Protein AF-A0A7K4F6C9-F1 (afdb_monomer_lite)

Secondary structure (DSSP, 8-state):
--HHHHHHHHHHHHHHHHHHHTS-GGGT---EEEEEEPTTTTSTTGGGSSS-SEESSS----TT-EEEEE--SSS-----

pLDDT: mean 85.97, std 12.57, range [56.16, 97.81]

Sequence (80 aa):
MKTKAISSFFVLFAIAAGIVAMTPAAFADHSEVTIEAAIGSGAPGCEETAEGCYIPSTATVDVGGVVIFSNPDTAAHTYT

Foldseek 3Di:
DPVVVVVVVVVVVVVVVVVVVPDDCVVVPAAEDEKEQDAPLVDPDQCVDPCRRIVNPDDDHDVRHYYHYYYPYPDDDDDD

Radius of gyration: 25.37 Å; chains: 1; bounding box: 45×35×67 Å

Structure (mmCIF, N/CA/C/O backbone):
data_AF-A0A7K4F6C9-F1
#
_entry.id   AF-A0A7K4F6C9-F1
#
loop_
_atom_site.group_PDB
_atom_site.id
_atom_site.type_symbol
_atom_site.label_atom_id
_atom_site.label_alt_id
_atom_site.label_comp_id
_atom_site.label_asym_id
_atom_site.label_entity_id
_atom_site.label_seq_id
_atom_site.pdbx_PDB_ins_code
_atom_site.Cartn_x
_atom_site.Cartn_y
_atom_site.Cartn_z
_atom_site.occupancy
_atom_site.B_iso_or_equiv
_atom_site.auth_seq_id
_atom_site.auth_comp_id
_atom_site.auth_asym_id
_atom_site.auth_atom_id
_atom_site.pdbx_PDB_model_num
ATOM 1 N N . MET A 1 1 ? -30.466 23.675 49.858 1.00 56.16 1 MET A N 1
ATOM 2 C CA . MET A 1 1 ? -30.647 22.718 48.741 1.00 56.16 1 MET A CA 1
ATOM 3 C C . MET A 1 1 ? -30.603 21.307 49.302 1.00 56.16 1 MET A C 1
ATOM 5 O O . MET A 1 1 ? -29.708 21.006 50.077 1.00 56.16 1 MET A O 1
ATOM 9 N N . LYS A 1 2 ? -31.620 20.487 49.020 1.00 60.75 2 LYS A N 1
ATOM 10 C CA . LYS A 1 2 ? -31.821 19.179 49.664 1.00 60.75 2 LYS A CA 1
ATOM 11 C C . LYS A 1 2 ? -30.647 18.250 49.316 1.00 60.75 2 LYS A C 1
ATOM 13 O O . LYS A 1 2 ? -30.424 17.991 48.141 1.00 60.75 2 LYS A O 1
ATOM 18 N N . THR A 1 3 ? -29.930 17.728 50.311 1.00 68.25 3 THR A N 1
ATOM 19 C CA . THR A 1 3 ? -28.751 16.832 50.197 1.00 68.25 3 THR A CA 1
ATOM 20 C C . THR A 1 3 ? -28.969 15.646 49.248 1.00 68.25 3 THR A C 1
ATOM 22 O O . THR A 1 3 ? -28.040 15.172 48.602 1.00 68.25 3 THR A O 1
ATOM 25 N N . LYS A 1 4 ? -30.229 15.221 49.102 1.00 69.75 4 LYS A N 1
ATOM 26 C CA . LYS A 1 4 ? -30.699 14.219 48.135 1.00 69.75 4 LYS A CA 1
ATOM 27 C C . LYS A 1 4 ? -30.386 14.591 46.676 1.00 69.75 4 LYS A C 1
ATOM 29 O O . LYS A 1 4 ? -29.975 13.728 45.914 1.00 69.75 4 LYS A O 1
ATOM 34 N N . ALA A 1 5 ? -30.534 15.863 46.299 1.00 73.19 5 ALA A N 1
ATOM 35 C CA . ALA A 1 5 ? -30.268 16.333 44.938 1.00 73.19 5 ALA A CA 1
ATOM 36 C C . ALA A 1 5 ? -28.765 16.351 44.618 1.00 73.19 5 ALA A C 1
ATOM 38 O O . ALA A 1 5 ? -28.367 15.978 43.522 1.00 73.19 5 ALA A O 1
ATOM 39 N N . ILE A 1 6 ? -27.931 16.718 45.597 1.00 75.44 6 ILE A N 1
ATOM 40 C CA . ILE A 1 6 ? -26.468 16.749 45.448 1.00 75.44 6 ILE A CA 1
ATOM 41 C C . ILE A 1 6 ? -25.928 15.318 45.321 1.00 75.44 6 ILE A C 1
ATOM 43 O O . ILE A 1 6 ? -25.178 15.024 44.397 1.00 75.44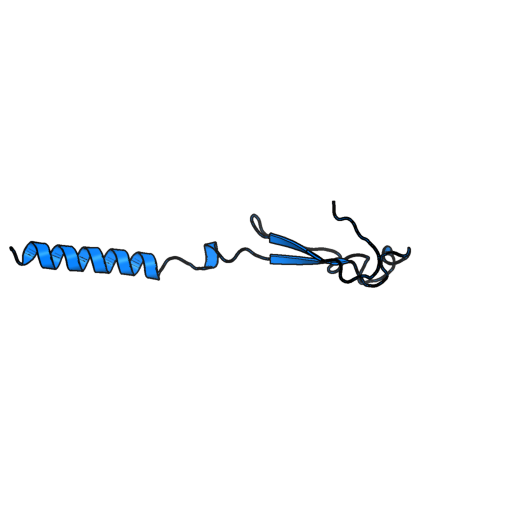 6 ILE A O 1
ATOM 47 N N . SER A 1 7 ? -26.378 14.403 46.186 1.00 76.94 7 SER A N 1
ATOM 48 C CA . SER A 1 7 ? -26.006 12.983 46.114 1.00 76.94 7 SER A CA 1
ATOM 49 C C . SER A 1 7 ? -26.438 12.335 44.791 1.00 76.94 7 SER A C 1
ATOM 51 O O . SER A 1 7 ? -25.648 11.615 44.187 1.00 76.94 7 SER A O 1
ATOM 53 N N . SER A 1 8 ? -27.639 12.650 44.294 1.00 81.56 8 SER A N 1
ATOM 54 C CA . SER A 1 8 ? -28.113 12.163 42.993 1.00 81.56 8 SER A CA 1
ATOM 55 C C . SER A 1 8 ? -27.250 12.656 41.828 1.00 81.56 8 SER A C 1
ATOM 57 O O . SER A 1 8 ? -27.015 11.901 40.887 1.00 81.56 8 SER A O 1
ATOM 59 N N . PHE A 1 9 ? -26.765 13.899 41.883 1.00 82.12 9 PHE A N 1
ATOM 60 C CA . PHE A 1 9 ? -25.897 14.460 40.847 1.00 82.12 9 PHE A CA 1
ATOM 61 C C . PHE A 1 9 ? -24.512 13.809 40.838 1.00 82.12 9 PHE A C 1
ATOM 63 O O . PHE A 1 9 ? -23.990 13.494 39.773 1.00 82.12 9 PHE A O 1
ATOM 70 N N . PHE A 1 10 ? -23.942 13.554 42.018 1.00 83.75 10 PHE A N 1
ATOM 71 C CA . PHE A 1 10 ? -22.663 12.853 42.143 1.00 83.75 10 PHE A CA 1
ATOM 72 C C . PHE A 1 10 ? -22.729 11.421 41.607 1.00 83.75 10 PHE A C 1
ATOM 74 O O . PHE A 1 10 ? -21.816 10.993 40.907 1.00 83.75 10 PHE A O 1
ATOM 81 N N . VAL A 1 11 ? -23.818 10.697 41.885 1.00 85.88 11 VAL A N 1
ATOM 82 C CA . VAL A 1 11 ? -24.023 9.343 41.347 1.00 85.88 11 VAL A CA 1
ATOM 83 C C . VAL A 1 11 ? -24.144 9.377 39.824 1.00 85.88 11 VAL A C 1
ATOM 85 O O . VAL A 1 11 ? -23.494 8.590 39.143 1.00 85.88 11 VAL A O 1
ATOM 88 N N . LEU A 1 12 ? -24.917 10.318 39.276 1.00 85.62 12 LEU A N 1
ATOM 89 C CA . LEU A 1 12 ? -25.075 10.452 37.828 1.00 85.62 12 LEU A CA 1
ATOM 90 C C . LEU A 1 12 ? -23.747 10.797 37.136 1.00 85.62 12 LEU A C 1
ATOM 92 O O . LEU A 1 12 ? -23.418 10.216 36.104 1.00 85.62 12 LEU A O 1
ATOM 96 N N . PHE A 1 13 ? -22.962 11.697 37.730 1.00 84.81 13 PHE A N 1
ATOM 97 C CA . PHE A 1 13 ? -21.644 12.064 37.222 1.00 84.81 13 PHE A CA 1
ATOM 98 C C . PHE A 1 13 ? -20.660 10.888 37.266 1.00 84.8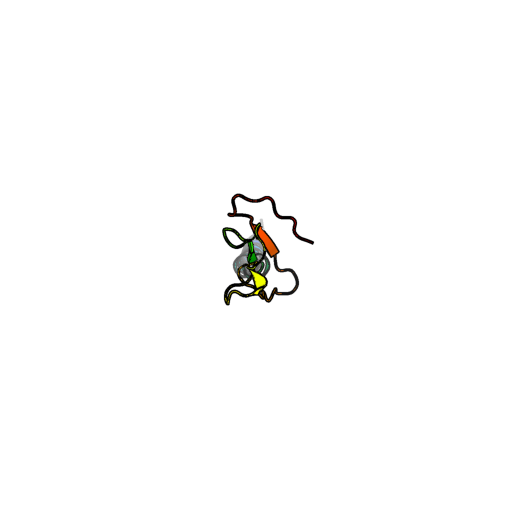1 13 PHE A C 1
ATOM 100 O O . PHE A 1 13 ? -19.948 10.658 36.293 1.00 84.81 13 PHE A O 1
ATOM 107 N N . ALA A 1 14 ? -20.655 10.103 38.347 1.00 83.69 14 ALA A N 1
ATOM 108 C CA . ALA A 1 14 ? -19.805 8.919 38.462 1.00 83.69 14 ALA A CA 1
ATOM 109 C C . ALA A 1 14 ? -20.138 7.855 37.400 1.00 83.69 14 ALA A C 1
ATOM 111 O O . ALA A 1 14 ? -19.230 7.257 36.826 1.00 83.69 14 ALA A O 1
ATOM 112 N N . ILE A 1 15 ? -21.425 7.656 37.091 1.00 84.31 15 ILE A N 1
ATOM 113 C CA . ILE A 1 15 ? -21.863 6.738 36.029 1.00 84.31 15 ILE A CA 1
ATOM 114 C C . ILE A 1 15 ? -21.428 7.261 34.654 1.00 84.31 15 ILE A C 1
ATOM 116 O O . ILE A 1 15 ? -20.850 6.511 33.871 1.00 84.31 15 ILE A O 1
ATOM 120 N N . ALA A 1 16 ? -21.649 8.548 34.369 1.00 80.31 16 ALA A N 1
ATOM 121 C CA . ALA A 1 16 ? -21.252 9.150 33.096 1.00 80.31 16 ALA A CA 1
ATOM 122 C C . ALA A 1 16 ? -19.728 9.095 32.879 1.00 80.31 16 ALA A C 1
ATOM 124 O O . ALA A 1 16 ? -19.272 8.703 31.807 1.00 80.31 16 ALA A O 1
ATOM 125 N N . ALA A 1 17 ? -18.941 9.417 33.908 1.00 77.12 17 ALA A N 1
ATOM 126 C CA . ALA A 1 17 ? -17.483 9.334 33.857 1.00 77.12 17 ALA A CA 1
ATOM 127 C C . ALA A 1 17 ? -16.990 7.887 33.679 1.00 77.12 17 ALA A C 1
ATOM 129 O O . ALA A 1 17 ? -16.060 7.652 32.910 1.00 77.12 17 ALA A O 1
ATOM 130 N N . GLY A 1 18 ? -17.635 6.915 34.334 1.00 77.56 18 GLY A N 1
ATOM 131 C CA . GLY A 1 18 ? -17.322 5.493 34.173 1.00 77.56 18 GLY A CA 1
ATOM 132 C C . GLY A 1 18 ? -17.569 4.980 32.752 1.00 77.56 18 GLY A C 1
ATOM 133 O O . GLY A 1 18 ? -16.748 4.235 32.227 1.00 77.56 18 GLY A O 1
ATOM 134 N N . ILE A 1 19 ? -18.650 5.420 32.099 1.00 73.00 19 ILE A N 1
ATOM 135 C CA . ILE A 1 19 ? -18.966 5.031 30.714 1.00 73.00 19 ILE A CA 1
ATOM 136 C C . ILE A 1 19 ? -17.946 5.619 29.730 1.00 73.00 19 ILE A C 1
ATOM 138 O O . ILE A 1 19 ? -17.460 4.902 28.860 1.00 73.00 19 ILE A O 1
ATOM 142 N N . VAL A 1 20 ? -17.581 6.898 29.883 1.00 66.94 20 VAL A N 1
ATOM 143 C CA . VAL A 1 20 ? -16.598 7.559 29.002 1.00 66.94 20 VAL A CA 1
ATOM 144 C C . VAL A 1 20 ? -15.197 6.963 29.172 1.00 66.94 20 VAL A C 1
ATOM 146 O O . VAL A 1 20 ? -14.475 6.814 28.195 1.00 66.94 20 VAL A O 1
ATOM 149 N N . ALA A 1 21 ? -14.812 6.561 30.385 1.00 64.94 21 ALA A N 1
ATOM 150 C CA . ALA A 1 21 ? -13.510 5.937 30.630 1.00 64.94 21 ALA A CA 1
ATOM 151 C C . ALA A 1 21 ? -13.383 4.510 30.060 1.00 64.94 21 ALA A C 1
ATOM 153 O O . ALA A 1 21 ? -12.274 3.991 29.958 1.00 64.94 21 ALA A O 1
ATOM 154 N N . MET A 1 22 ? -14.503 3.865 29.718 1.00 65.38 22 MET A N 1
ATOM 155 C CA . MET A 1 22 ? -14.550 2.480 29.240 1.00 65.38 22 MET A CA 1
ATOM 156 C C . MET A 1 22 ? -14.835 2.358 27.740 1.00 65.38 22 MET A C 1
ATOM 158 O O . MET A 1 22 ? -14.927 1.237 27.238 1.00 65.38 22 MET A O 1
ATOM 162 N N . THR A 1 23 ? -14.971 3.469 27.005 1.00 61.41 23 THR A N 1
ATOM 163 C CA . THR A 1 23 ? -15.100 3.404 25.544 1.00 61.41 23 THR A CA 1
ATOM 164 C C . THR A 1 23 ? -13.807 2.843 24.950 1.00 61.41 23 THR A C 1
ATOM 166 O O . THR A 1 23 ? -12.749 3.441 25.163 1.00 61.41 23 THR A O 1
ATOM 169 N N . PRO A 1 24 ? -13.848 1.718 24.214 1.00 59.75 24 PRO A N 1
ATOM 170 C CA . PRO A 1 24 ? -12.642 1.152 23.632 1.00 59.75 24 PRO A CA 1
ATOM 171 C C . PRO A 1 24 ? -12.035 2.131 22.623 1.00 59.75 24 PRO A C 1
ATOM 173 O O . PRO A 1 24 ? -12.689 2.493 21.646 1.00 59.75 24 PRO A O 1
ATOM 176 N N . ALA A 1 25 ? -10.765 2.500 22.812 1.00 62.38 25 ALA A N 1
ATOM 177 C CA . ALA A 1 25 ? -9.977 3.199 21.788 1.00 62.38 25 ALA A CA 1
ATOM 178 C C . ALA A 1 25 ? -9.877 2.390 20.475 1.00 62.38 25 ALA A C 1
ATOM 180 O O . ALA A 1 25 ? -9.603 2.948 19.421 1.00 62.38 25 ALA A O 1
ATOM 181 N N . ALA A 1 26 ? -10.192 1.092 20.532 1.00 56.91 26 ALA A N 1
ATOM 182 C CA . ALA A 1 26 ? -10.223 0.161 19.409 1.00 56.91 26 ALA A CA 1
ATOM 183 C C . ALA A 1 26 ? -11.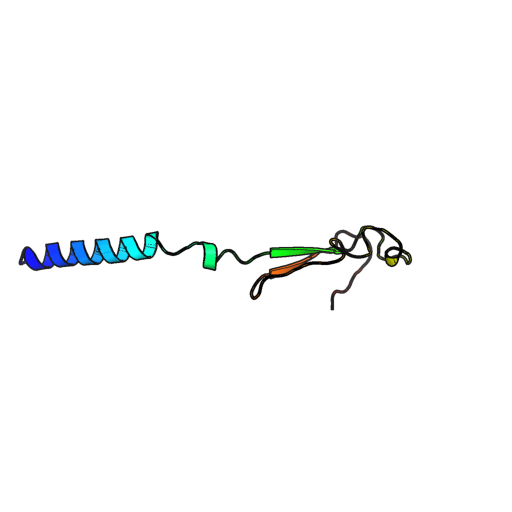201 0.532 18.275 1.00 56.91 26 ALA A C 1
ATOM 185 O O . ALA A 1 26 ? -11.084 -0.018 17.192 1.00 56.91 26 ALA A O 1
ATOM 186 N N . PHE A 1 27 ? -12.164 1.440 18.491 1.00 57.34 27 PHE A N 1
ATOM 187 C CA . PHE A 1 27 ? -13.028 1.939 17.406 1.00 57.34 27 PHE A CA 1
ATOM 188 C C . PHE A 1 27 ? -12.448 3.146 16.655 1.00 57.34 27 PHE A C 1
ATOM 190 O O . PHE A 1 27 ? -12.993 3.523 15.623 1.00 57.34 27 PHE A O 1
ATOM 197 N N . ALA A 1 28 ? -11.393 3.772 17.184 1.00 59.44 28 ALA A N 1
ATOM 198 C CA . ALA A 1 28 ? -10.658 4.840 16.505 1.00 59.44 28 ALA A CA 1
ATOM 199 C C . ALA A 1 28 ? -9.334 4.343 15.901 1.00 59.44 28 ALA A C 1
ATOM 201 O O . ALA A 1 28 ? -8.742 5.041 15.084 1.00 59.44 28 ALA A O 1
ATOM 202 N N . ASP A 1 29 ? -8.877 3.156 16.305 1.00 67.50 29 ASP A N 1
ATOM 203 C CA . ASP A 1 29 ? -7.694 2.495 15.764 1.00 67.50 29 ASP A CA 1
ATOM 204 C C . ASP A 1 29 ? -8.097 1.714 14.505 1.00 67.50 29 ASP A C 1
ATOM 206 O O . ASP A 1 29 ? -8.529 0.561 14.565 1.00 67.50 29 ASP A O 1
ATOM 210 N N . HIS A 1 30 ? -8.085 2.396 13.359 1.00 74.62 30 HIS A N 1
ATOM 211 C CA . HIS A 1 30 ? -8.330 1.754 12.073 1.00 74.62 30 HIS A CA 1
ATOM 212 C C . HIS A 1 30 ? -7.079 0.972 11.669 1.00 74.62 30 HIS A C 1
ATOM 214 O O . HIS A 1 30 ? -5.986 1.522 11.662 1.00 74.62 30 HIS A O 1
ATOM 220 N N . SER A 1 31 ? -7.247 -0.298 11.294 1.00 88.56 31 SER A N 1
ATOM 221 C CA . SER A 1 31 ? -6.169 -1.110 10.716 1.00 88.56 31 SER A CA 1
ATOM 222 C C . SER A 1 31 ? -5.577 -0.386 9.501 1.00 88.56 31 SER A C 1
ATOM 224 O O . SER A 1 31 ? -6.309 -0.077 8.558 1.00 88.56 31 SER A O 1
ATOM 226 N N . GLU A 1 32 ? -4.282 -0.070 9.543 1.00 93.50 32 GLU A N 1
ATOM 227 C CA . GLU A 1 32 ? -3.566 0.602 8.456 1.00 93.50 32 GLU A CA 1
ATOM 228 C C . GLU A 1 32 ? -2.670 -0.387 7.713 1.00 93.50 32 GLU A C 1
ATOM 230 O O . GLU A 1 32 ? -1.932 -1.166 8.322 1.00 93.50 32 GLU A O 1
ATOM 235 N N . VAL A 1 33 ? -2.698 -0.326 6.382 1.00 95.44 33 VAL A N 1
ATOM 236 C CA . VAL A 1 33 ? -1.788 -1.086 5.524 1.00 95.44 33 VAL A CA 1
ATOM 237 C C . VAL A 1 33 ? -1.114 -0.147 4.537 1.00 95.44 33 VAL A C 1
ATOM 239 O O . VAL A 1 33 ? -1.782 0.532 3.758 1.00 95.44 33 VAL A O 1
ATOM 242 N N . THR A 1 34 ? 0.217 -0.149 4.541 1.00 97.25 34 THR A N 1
ATOM 243 C CA . THR A 1 34 ? 1.024 0.594 3.571 1.00 97.25 34 THR A CA 1
ATOM 244 C C . THR A 1 34 ? 1.462 -0.325 2.439 1.00 97.25 34 THR A C 1
ATOM 246 O O . THR A 1 34 ? 2.007 -1.399 2.686 1.00 97.25 34 THR A O 1
ATOM 249 N N . ILE A 1 35 ? 1.231 0.114 1.203 1.00 97.38 35 ILE A N 1
ATOM 250 C CA . ILE A 1 35 ? 1.708 -0.519 -0.025 1.00 97.38 35 ILE A CA 1
ATOM 251 C C . ILE A 1 35 ? 2.714 0.432 -0.665 1.00 97.38 35 ILE A C 1
ATOM 253 O O . ILE A 1 35 ? 2.375 1.565 -1.020 1.00 97.38 35 ILE A O 1
ATOM 257 N N . GLU A 1 36 ? 3.950 -0.030 -0.810 1.00 97.81 36 GLU A N 1
ATOM 258 C CA . GLU A 1 36 ? 5.036 0.747 -1.399 1.00 97.81 36 GLU A CA 1
ATOM 259 C C . GLU A 1 36 ? 5.358 0.276 -2.815 1.00 97.81 36 GLU A C 1
ATOM 261 O O . GLU A 1 36 ? 5.417 -0.926 -3.059 1.00 97.81 36 GLU A O 1
ATOM 266 N N . ALA A 1 37 ? 5.621 1.193 -3.748 1.00 97.50 37 ALA A N 1
ATOM 267 C CA . ALA A 1 37 ? 6.294 0.822 -4.994 1.00 97.50 37 ALA A CA 1
ATOM 268 C C . ALA A 1 37 ? 7.727 0.357 -4.686 1.00 97.50 37 ALA A C 1
ATOM 270 O O . ALA A 1 37 ? 8.479 1.057 -4.001 1.00 97.50 37 ALA A O 1
ATOM 271 N N . ALA A 1 38 ? 8.119 -0.814 -5.190 1.00 96.56 38 ALA A N 1
ATOM 272 C CA . ALA A 1 38 ? 9.470 -1.326 -4.987 1.00 96.56 38 ALA A CA 1
ATOM 273 C C . ALA A 1 38 ? 10.501 -0.413 -5.676 1.00 96.56 38 ALA A C 1
ATOM 275 O O . ALA A 1 38 ? 10.245 0.151 -6.742 1.00 96.56 38 ALA A O 1
ATOM 276 N N . ILE A 1 39 ? 11.691 -0.270 -5.094 1.00 95.94 39 ILE A N 1
ATOM 277 C CA . ILE A 1 39 ? 12.750 0.562 -5.682 1.00 95.94 39 ILE A CA 1
ATOM 278 C C . ILE A 1 39 ? 13.146 0.017 -7.060 1.00 95.94 39 ILE A C 1
ATOM 280 O O . ILE A 1 39 ? 13.453 -1.166 -7.198 1.00 95.94 39 ILE A O 1
ATOM 284 N N . GLY A 1 40 ? 13.161 0.883 -8.076 1.00 94.88 40 GLY A N 1
ATOM 285 C CA . GLY A 1 40 ? 13.457 0.500 -9.456 1.00 94.88 40 GLY A CA 1
ATOM 286 C C . GLY A 1 40 ? 12.305 -0.184 -10.201 1.00 94.88 40 GLY A C 1
ATOM 287 O O . GLY A 1 40 ? 12.494 -0.557 -11.358 1.00 94.88 40 GLY A O 1
ATOM 288 N N . SER A 1 41 ? 11.116 -0.311 -9.598 1.00 95.50 41 SER A N 1
ATOM 289 C CA . SER A 1 41 ? 9.928 -0.908 -10.241 1.00 95.50 41 SER A CA 1
ATOM 290 C C . SER A 1 41 ? 9.371 -0.085 -11.406 1.00 95.50 41 SER A C 1
ATOM 292 O O . SER A 1 41 ? 8.498 -0.553 -12.131 1.00 95.50 41 SER A O 1
ATOM 294 N N . GLY A 1 42 ? 9.886 1.127 -11.638 1.00 93.94 42 GLY A N 1
ATOM 295 C CA . GLY A 1 42 ? 9.627 1.867 -12.875 1.00 93.94 42 GLY A CA 1
ATOM 296 C C . GLY A 1 42 ? 10.213 1.215 -14.139 1.00 93.94 42 GLY A C 1
ATOM 297 O O . GLY A 1 42 ? 9.844 1.606 -15.248 1.00 93.94 42 GLY A O 1
ATOM 298 N N . ALA A 1 43 ? 11.124 0.244 -14.001 1.00 93.75 43 ALA A N 1
ATOM 299 C CA . ALA A 1 43 ? 11.636 -0.567 -15.103 1.00 93.75 43 ALA A CA 1
ATOM 300 C C . ALA A 1 43 ? 10.951 -1.953 -15.149 1.00 93.75 43 ALA A C 1
ATOM 302 O O . ALA A 1 43 ? 10.598 -2.485 -14.097 1.00 93.75 43 ALA A O 1
ATOM 303 N N . PRO A 1 44 ? 10.794 -2.571 -16.339 1.00 93.56 44 PRO A N 1
ATOM 304 C CA . PRO A 1 44 ? 10.238 -3.923 -16.457 1.00 93.56 44 PRO A CA 1
ATOM 305 C C . PRO A 1 44 ? 11.047 -4.979 -15.688 1.00 93.56 44 PRO A C 1
ATOM 307 O O . PRO A 1 44 ? 12.275 -4.870 -15.608 1.00 93.56 44 PRO A O 1
ATOM 310 N N . GLY A 1 45 ? 10.382 -6.036 -15.210 1.00 94.06 45 GLY A N 1
ATOM 311 C CA . GLY A 1 45 ? 11.009 -7.205 -14.583 1.00 94.06 45 GLY A CA 1
ATOM 312 C C . GLY A 1 45 ? 10.808 -7.315 -13.070 1.00 94.06 45 GLY A C 1
ATOM 313 O O . GLY A 1 45 ? 11.225 -8.313 -12.484 1.00 94.06 45 GLY A O 1
ATOM 314 N N . CYS A 1 46 ? 10.167 -6.337 -12.423 1.00 93.94 46 CYS A N 1
ATOM 315 C CA . CYS A 1 46 ? 9.814 -6.437 -11.002 1.00 93.94 46 CYS A CA 1
ATOM 316 C C . CYS A 1 46 ? 8.755 -7.518 -10.730 1.00 93.94 46 CYS A C 1
ATOM 318 O O . CYS A 1 46 ? 8.669 -8.030 -9.622 1.00 93.94 46 CYS A O 1
ATOM 320 N N . GLU A 1 47 ? 7.974 -7.902 -11.737 1.00 93.31 47 GLU A N 1
ATOM 321 C CA . GLU A 1 47 ? 6.993 -8.986 -11.692 1.00 93.31 47 GLU A CA 1
ATOM 322 C C . GLU A 1 47 ? 7.626 -10.377 -11.541 1.00 93.31 47 GLU A C 1
ATOM 324 O O . GLU A 1 47 ? 6.970 -11.307 -11.075 1.00 93.31 47 GLU A O 1
ATOM 329 N N . GLU A 1 48 ? 8.907 -10.505 -11.892 1.00 93.81 48 GLU A N 1
ATOM 330 C CA . GLU A 1 48 ? 9.665 -11.756 -11.824 1.00 93.81 48 GLU A CA 1
ATOM 331 C C . GLU A 1 48 ? 10.439 -11.903 -10.500 1.00 93.81 48 GLU A C 1
ATOM 333 O O . GLU A 1 48 ? 11.062 -12.940 -10.251 1.00 93.81 48 GLU A O 1
ATOM 338 N N . THR A 1 49 ? 10.445 -10.870 -9.647 1.00 90.94 49 THR A N 1
ATOM 339 C CA . THR A 1 49 ? 11.085 -10.924 -8.325 1.00 90.94 49 THR A CA 1
ATOM 340 C C . THR A 1 49 ? 10.144 -11.540 -7.290 1.00 90.94 49 THR A C 1
ATOM 342 O O . THR A 1 49 ? 8.924 -11.555 -7.454 1.00 90.94 49 THR A O 1
ATOM 345 N N . ALA A 1 50 ? 10.699 -12.063 -6.193 1.00 89.94 50 ALA A N 1
ATOM 346 C CA . ALA A 1 50 ? 9.884 -12.650 -5.126 1.00 89.94 50 ALA A CA 1
ATOM 347 C C . ALA A 1 50 ? 9.078 -11.581 -4.364 1.00 89.94 50 ALA A C 1
ATOM 349 O O . ALA A 1 50 ? 8.015 -11.862 -3.808 1.00 89.94 50 ALA A O 1
ATOM 350 N N . GLU A 1 51 ? 9.600 -10.360 -4.336 1.00 89.38 51 GLU A N 1
ATOM 351 C CA . GLU A 1 51 ? 9.049 -9.190 -3.670 1.00 89.38 51 GLU A CA 1
ATOM 352 C C . GLU A 1 51 ? 7.927 -8.541 -4.491 1.00 89.38 51 GLU A C 1
ATOM 354 O O . GLU A 1 51 ? 6.994 -7.990 -3.908 1.00 89.38 51 GLU A O 1
ATOM 359 N N . GLY A 1 52 ? 7.986 -8.649 -5.822 1.00 94.06 52 GLY A N 1
ATOM 360 C CA . GLY A 1 52 ? 7.053 -8.020 -6.749 1.00 94.06 52 GLY A CA 1
ATOM 361 C C . GLY A 1 52 ? 7.318 -6.525 -6.968 1.00 94.06 52 GLY A C 1
ATOM 362 O O . GLY A 1 52 ? 8.252 -5.929 -6.432 1.00 94.06 52 GLY A O 1
ATOM 363 N N . CYS A 1 53 ? 6.455 -5.893 -7.767 1.00 95.56 53 CYS A N 1
ATOM 364 C CA . CYS A 1 53 ? 6.523 -4.454 -8.055 1.00 95.56 53 CYS A CA 1
ATOM 365 C C . CYS A 1 53 ? 5.988 -3.572 -6.916 1.00 95.56 53 CYS A C 1
ATOM 367 O O . CYS A 1 53 ? 6.299 -2.383 -6.860 1.00 95.56 53 CYS A O 1
ATOM 369 N N . TYR A 1 54 ? 5.204 -4.156 -6.009 1.00 96.38 54 TYR A N 1
ATOM 370 C CA . TYR A 1 54 ? 4.651 -3.494 -4.835 1.00 96.38 54 TYR A CA 1
ATOM 371 C C . TYR A 1 54 ? 4.941 -4.318 -3.589 1.00 96.38 54 TYR A C 1
ATOM 373 O O . TYR A 1 54 ? 4.920 -5.545 -3.647 1.00 96.38 54 TYR A O 1
ATOM 381 N N . ILE A 1 55 ? 5.189 -3.646 -2.470 1.00 96.38 55 ILE A N 1
ATOM 382 C CA . ILE A 1 55 ? 5.579 -4.266 -1.208 1.00 96.38 55 ILE A CA 1
ATOM 383 C C . ILE A 1 55 ? 4.568 -3.852 -0.125 1.00 96.38 55 ILE A C 1
ATOM 385 O O . ILE A 1 55 ? 4.474 -2.665 0.185 1.00 96.38 55 ILE A O 1
ATOM 389 N N . PRO A 1 56 ? 3.820 -4.802 0.467 1.00 95.62 56 PRO A N 1
ATOM 390 C CA . PRO A 1 56 ? 3.771 -6.214 0.088 1.00 95.62 56 PRO A CA 1
ATOM 391 C C . PRO A 1 56 ? 3.083 -6.416 -1.275 1.00 95.62 56 PRO A C 1
ATOM 393 O O . PRO A 1 56 ? 2.193 -5.655 -1.651 1.00 95.62 56 PRO A O 1
ATOM 396 N N . SER A 1 57 ? 3.434 -7.497 -1.978 1.00 93.31 57 SER A N 1
ATOM 397 C CA . SER A 1 57 ? 2.801 -7.865 -3.258 1.00 93.31 57 SER A CA 1
ATOM 398 C C . SER A 1 57 ? 1.350 -8.315 -3.095 1.00 93.31 57 SER A C 1
ATOM 400 O O . SER A 1 57 ? 0.572 -8.338 -4.046 1.00 93.31 57 SER A O 1
ATOM 402 N N . THR A 1 58 ? 0.960 -8.683 -1.874 1.00 93.12 58 THR A N 1
ATOM 403 C CA . THR A 1 58 ? -0.419 -8.960 -1.483 1.00 93.12 58 THR A CA 1
ATOM 404 C C . THR A 1 58 ? -0.665 -8.398 -0.091 1.00 93.12 58 THR A C 1
ATOM 406 O O . THR A 1 58 ? 0.043 -8.727 0.860 1.00 93.12 58 THR A O 1
ATOM 409 N N . ALA A 1 59 ? -1.700 -7.571 0.028 1.00 93.75 59 ALA A N 1
ATOM 410 C CA . ALA A 1 59 ? -2.149 -6.971 1.275 1.00 93.75 59 ALA A CA 1
ATOM 411 C C . ALA A 1 59 ? -3.555 -7.476 1.624 1.00 93.75 59 ALA A C 1
ATOM 413 O O . ALA A 1 59 ? -4.422 -7.567 0.757 1.00 93.75 59 ALA A O 1
ATOM 414 N N . THR A 1 60 ? -3.789 -7.787 2.899 1.00 94.69 60 THR A N 1
ATOM 415 C CA . THR A 1 60 ? -5.139 -8.003 3.443 1.00 94.69 60 THR A CA 1
ATOM 416 C C . THR A 1 60 ? -5.518 -6.770 4.245 1.00 94.69 60 THR A C 1
ATOM 418 O O . THR A 1 60 ? -4.723 -6.321 5.063 1.00 94.69 60 THR A O 1
ATOM 421 N N . VAL A 1 61 ? -6.706 -6.221 3.999 1.00 93.38 61 VAL A N 1
ATOM 422 C CA . VAL A 1 61 ? -7.183 -4.988 4.634 1.00 93.38 61 VAL A CA 1
ATOM 423 C C . VAL A 1 61 ? -8.519 -5.276 5.299 1.00 93.38 61 VAL A C 1
ATOM 425 O O . VAL A 1 61 ? -9.419 -5.843 4.674 1.00 93.38 61 VAL A O 1
ATOM 428 N N . ASP A 1 62 ? -8.645 -4.885 6.563 1.00 91.69 62 ASP A N 1
ATOM 429 C CA . ASP A 1 62 ? -9.891 -5.036 7.305 1.00 91.69 62 ASP A CA 1
ATOM 430 C C . ASP A 1 62 ? -10.962 -4.065 6.792 1.00 91.69 62 ASP A C 1
ATOM 432 O O . ASP A 1 62 ? -10.674 -2.977 6.286 1.00 91.69 62 ASP A O 1
ATOM 436 N N . VAL A 1 63 ? -12.234 -4.437 6.939 1.00 90.56 63 VAL A N 1
ATOM 437 C CA . VAL A 1 63 ? -13.346 -3.562 6.546 1.00 90.56 63 VAL A CA 1
ATOM 438 C C . VAL A 1 63 ? -13.293 -2.270 7.361 1.00 90.56 63 VAL A C 1
ATOM 440 O O . VAL A 1 63 ? -13.343 -2.298 8.587 1.00 90.56 63 VAL A O 1
ATOM 443 N N . GLY A 1 64 ? -13.229 -1.133 6.665 1.00 89.44 64 GLY A N 1
ATOM 444 C CA . GLY A 1 64 ? -13.075 0.180 7.293 1.00 89.44 64 GLY A CA 1
ATOM 445 C C . GLY A 1 64 ? -11.636 0.529 7.691 1.00 89.44 64 GLY A C 1
ATOM 446 O O . GLY A 1 64 ? -11.449 1.551 8.345 1.00 89.44 64 GLY A O 1
ATOM 447 N N . GLY A 1 65 ? -10.642 -0.284 7.320 1.00 90.69 65 GLY A N 1
ATOM 448 C CA . GLY A 1 65 ? -9.221 0.042 7.442 1.00 90.69 65 GLY A CA 1
ATOM 449 C C . GLY A 1 65 ? -8.753 1.102 6.438 1.00 90.69 65 GLY A C 1
ATOM 450 O O . GLY A 1 65 ? -9.474 1.470 5.505 1.00 90.69 65 GLY A O 1
ATOM 451 N N . VAL A 1 66 ? -7.531 1.593 6.632 1.00 93.69 66 VAL A N 1
ATOM 452 C CA . VAL A 1 66 ? -6.891 2.618 5.799 1.00 93.69 66 VAL A CA 1
ATOM 453 C C . VAL A 1 66 ? -5.809 1.974 4.940 1.00 93.69 66 VAL A C 1
ATOM 455 O O . VAL A 1 66 ? -4.960 1.239 5.439 1.00 93.69 66 VAL A O 1
ATOM 458 N N . VAL A 1 67 ? -5.817 2.280 3.642 1.00 95.88 67 VAL A N 1
ATOM 459 C CA . VAL A 1 67 ? -4.750 1.875 2.719 1.00 95.88 67 VAL A CA 1
ATOM 460 C C . VAL A 1 67 ? -3.916 3.093 2.360 1.00 95.88 67 VAL A C 1
ATOM 462 O O . VAL A 1 67 ? -4.446 4.092 1.870 1.00 95.88 67 VAL A O 1
ATOM 465 N N . ILE A 1 68 ? -2.612 3.002 2.596 1.00 97.19 68 ILE A N 1
ATOM 466 C CA . ILE A 1 68 ? -1.644 4.053 2.300 1.00 97.19 68 ILE A CA 1
ATOM 467 C C . ILE A 1 68 ? -0.801 3.592 1.118 1.00 97.19 68 ILE A C 1
ATOM 469 O O . ILE A 1 68 ? -0.072 2.611 1.211 1.00 97.19 68 ILE A O 1
ATOM 473 N N . PHE A 1 69 ? -0.870 4.317 0.006 1.00 97.38 69 PHE A N 1
ATOM 474 C CA . PHE A 1 69 ? 0.030 4.096 -1.122 1.00 97.38 69 PHE A CA 1
ATOM 475 C C . PHE A 1 69 ? 1.214 5.054 -1.024 1.00 97.38 69 PHE A C 1
ATOM 477 O O . PHE A 1 69 ? 1.030 6.273 -0.978 1.00 97.38 69 PHE A O 1
ATOM 484 N N . SER A 1 70 ? 2.426 4.507 -0.991 1.00 97.75 70 SER A N 1
ATOM 485 C CA . SER A 1 70 ? 3.668 5.269 -0.865 1.00 97.75 70 SER A CA 1
ATOM 486 C C . SER A 1 70 ? 4.585 4.965 -2.040 1.00 97.75 70 SER A C 1
ATOM 488 O O . SER A 1 70 ? 4.794 3.815 -2.405 1.00 97.75 70 SER A O 1
ATOM 490 N N . ASN A 1 71 ? 5.142 6.000 -2.660 1.00 97.50 71 ASN A N 1
ATOM 491 C CA . ASN A 1 71 ? 6.142 5.829 -3.704 1.00 97.50 71 ASN A CA 1
ATOM 492 C C . ASN A 1 71 ? 7.522 6.277 -3.194 1.00 97.50 71 ASN A C 1
ATOM 494 O O . ASN A 1 71 ? 7.833 7.466 -3.300 1.00 97.50 71 ASN A O 1
ATOM 498 N N . PRO A 1 72 ? 8.337 5.361 -2.639 1.00 96.94 72 PRO A N 1
ATOM 499 C CA . PRO A 1 72 ? 9.725 5.649 -2.290 1.00 96.94 72 PRO A CA 1
ATOM 500 C C . PRO A 1 72 ? 10.679 5.551 -3.495 1.00 96.94 72 PRO A C 1
ATOM 502 O O . PRO A 1 72 ? 11.862 5.867 -3.358 1.00 96.94 72 PRO A O 1
ATOM 505 N N . ASP A 1 73 ? 10.201 5.103 -4.660 1.00 96.19 73 ASP A N 1
ATOM 506 C CA . ASP A 1 73 ? 10.999 4.984 -5.878 1.00 96.19 73 ASP A CA 1
ATOM 507 C C . ASP A 1 73 ? 11.273 6.357 -6.519 1.00 96.19 73 ASP A C 1
ATOM 509 O O . ASP A 1 73 ? 10.575 7.350 -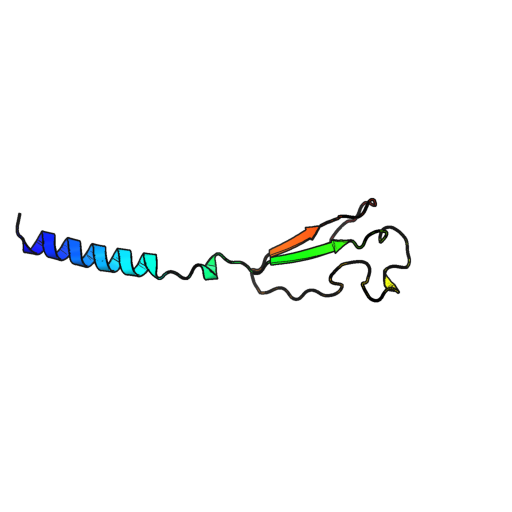6.308 1.00 96.19 73 ASP A O 1
ATOM 513 N N . THR A 1 74 ? 12.318 6.413 -7.342 1.00 96.38 74 THR A N 1
ATOM 514 C CA . THR A 1 74 ? 12.678 7.611 -8.119 1.00 96.38 74 THR A CA 1
ATOM 515 C C . THR A 1 74 ? 11.828 7.785 -9.378 1.00 96.38 74 THR A C 1
ATOM 517 O O . THR A 1 74 ? 11.755 8.889 -9.923 1.00 96.38 74 THR A O 1
ATOM 520 N N . ALA A 1 75 ? 11.182 6.714 -9.844 1.00 96.19 75 ALA A N 1
ATOM 521 C CA . ALA A 1 75 ? 10.243 6.752 -10.954 1.00 96.19 75 ALA A CA 1
ATOM 522 C C . ALA A 1 75 ? 8.840 7.176 -10.491 1.00 96.19 75 ALA A C 1
ATOM 524 O O . ALA A 1 75 ? 8.445 6.978 -9.342 1.00 96.19 75 ALA A O 1
ATOM 525 N N . ALA A 1 76 ? 8.063 7.763 -11.403 1.00 96.38 76 ALA A N 1
ATOM 526 C CA . ALA A 1 76 ? 6.669 8.091 -11.136 1.00 96.38 76 ALA A CA 1
ATOM 527 C C . ALA A 1 76 ? 5.7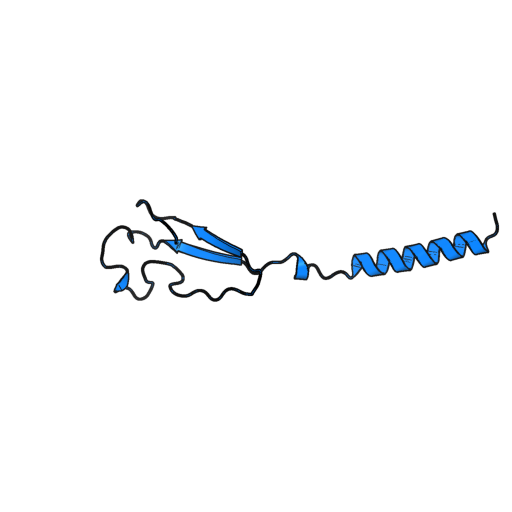93 6.835 -11.239 1.00 96.38 76 ALA A C 1
ATOM 529 O O . ALA A 1 76 ? 5.846 6.126 -12.241 1.00 96.38 76 ALA A O 1
ATOM 530 N N . HIS A 1 77 ? 4.945 6.626 -10.232 1.00 95.69 77 HIS A N 1
ATOM 531 C CA . HIS A 1 77 ? 3.981 5.529 -10.154 1.00 95.69 77 HIS A CA 1
ATOM 532 C C . HIS A 1 77 ? 2.563 6.071 -9.984 1.00 95.69 77 HIS A C 1
ATOM 534 O O . HIS A 1 77 ? 2.353 7.114 -9.359 1.00 95.69 77 HIS A O 1
ATOM 540 N N . THR A 1 78 ? 1.583 5.349 -10.521 1.00 94.44 78 THR A N 1
ATOM 541 C CA . THR A 1 78 ? 0.152 5.599 -10.302 1.00 94.44 78 THR A CA 1
ATOM 542 C C . THR A 1 78 ? -0.488 4.376 -9.663 1.00 94.44 78 THR A C 1
ATOM 544 O O . THR A 1 78 ? -0.158 3.256 -10.038 1.00 94.44 78 THR A O 1
ATOM 547 N N . TYR A 1 79 ? -1.427 4.596 -8.747 1.00 93.56 79 TYR A N 1
ATOM 548 C CA . TYR A 1 79 ? -2.162 3.547 -8.042 1.00 93.56 79 TYR A CA 1
ATOM 549 C C . TYR A 1 79 ? -3.636 3.616 -8.452 1.00 93.56 79 TYR A C 1
ATOM 551 O O . TYR A 1 79 ? -4.198 4.715 -8.496 1.00 93.56 79 TYR A O 1
ATOM 559 N N . THR A 1 80 ? -4.237 2.471 -8.783 1.00 90.19 80 THR A N 1
ATOM 560 C CA . THR A 1 80 ? -5.613 2.357 -9.303 1.00 90.19 80 THR A CA 1
ATOM 561 C C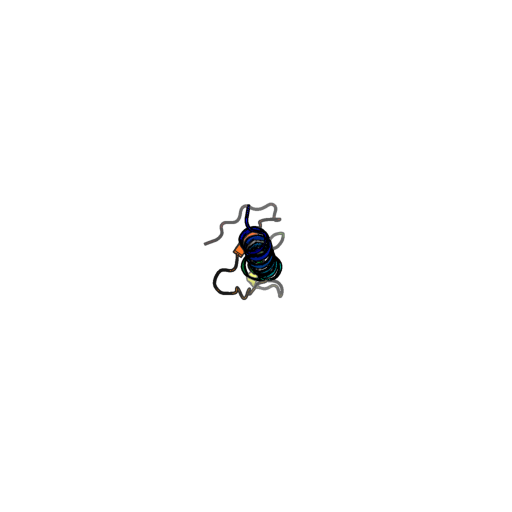 . THR A 1 80 ? -6.335 1.167 -8.713 1.00 90.19 80 THR A C 1
ATOM 563 O O . THR A 1 80 ? -5.680 0.104 -8.631 1.00 90.19 80 THR A O 1
#